Protein AF-A0A1H8ZYV5-F1 (afdb_monomer_lite)

Foldseek 3Di:
DPPVLVVQVVLAADCVVPDDDPVLSVLSCVCSVVVVVQAQDKDKDKDWPDKDQDPVGIKTKIKMKMWTWHDDPRYTKIWIWIWIDIPVGDIDIDIDIDRHSVVVSVVCVVCVVVD

Secondary structure (DSSP, 8-state):
--HHHHHHHHHHS--TT----HHHHHHHHHHHHTHHHHTT-EEEEEEEEEEE--TTS-EEEEEEEEEEEEE-SS-EEEEEEEEEEETTS-EEEEEEEE-SHHHHHHHHHHTGGG-

Radius of gyration: 17.71 Å; chains: 1; bounding box: 41×22×53 Å

Structure (mmCIF, N/CA/C/O backbone):
data_AF-A0A1H8ZYV5-F1
#
_entry.id   AF-A0A1H8ZYV5-F1
#
loop_
_atom_site.group_PDB
_atom_site.id
_atom_site.type_symbol
_atom_site.label_atom_id
_atom_site.label_alt_id
_atom_site.label_comp_id
_atom_site.label_asym_id
_atom_site.label_entity_id
_atom_site.label_seq_id
_atom_site.pdbx_PDB_ins_code
_atom_site.Cartn_x
_atom_site.Cartn_y
_atom_site.Cartn_z
_atom_site.occupancy
_atom_site.B_iso_or_equiv
_atom_site.auth_seq_id
_atom_site.auth_comp_id
_atom_site.auth_asym_id
_atom_site.auth_atom_id
_atom_site.pdbx_PDB_model_num
ATOM 1 N N . MET A 1 1 ? -9.987 13.664 22.232 1.00 47.59 1 MET A N 1
ATOM 2 C CA . MET A 1 1 ? -10.226 13.188 20.847 1.00 47.59 1 MET A CA 1
ATOM 3 C C . MET A 1 1 ? -9.045 12.382 20.264 1.00 47.59 1 MET A C 1
ATOM 5 O O . MET A 1 1 ? -9.036 12.111 19.074 1.00 47.59 1 MET A O 1
ATOM 9 N N . SER A 1 2 ? -8.061 11.938 21.061 1.00 51.97 2 SER A N 1
ATOM 10 C CA . SER A 1 2 ? -6.886 11.175 20.589 1.00 51.97 2 SER A CA 1
ATOM 11 C C . SER A 1 2 ? -7.057 9.645 20.592 1.00 51.97 2 SER A C 1
ATOM 13 O O . SER A 1 2 ? -6.377 8.978 19.822 1.00 51.97 2 SER A O 1
ATOM 15 N N . ASP A 1 3 ? -7.979 9.088 21.386 1.00 58.16 3 ASP A N 1
ATOM 16 C CA . ASP A 1 3 ? -8.105 7.628 21.586 1.00 58.16 3 ASP A CA 1
ATOM 17 C C . ASP A 1 3 ? -8.834 6.859 20.471 1.00 58.16 3 ASP A C 1
ATOM 19 O O . ASP A 1 3 ? -8.746 5.631 20.398 1.00 58.16 3 ASP A O 1
ATOM 23 N N . ASN A 1 4 ? -9.532 7.551 19.564 1.00 77.12 4 ASN A N 1
ATOM 24 C CA . ASN A 1 4 ? -10.317 6.869 18.528 1.00 77.12 4 ASN A CA 1
ATOM 25 C C . ASN A 1 4 ? -9.472 6.445 17.310 1.00 77.12 4 ASN A C 1
ATOM 27 O O . ASN A 1 4 ? -9.772 5.438 16.680 1.00 77.12 4 ASN A O 1
ATOM 31 N N . ARG A 1 5 ? -8.367 7.154 17.025 1.00 84.19 5 ARG A N 1
ATOM 32 C CA . ARG A 1 5 ? -7.496 6.900 15.858 1.00 84.19 5 ARG A CA 1
ATOM 33 C C . ARG A 1 5 ? -6.805 5.539 15.925 1.00 84.19 5 ARG A C 1
ATOM 35 O O . ARG A 1 5 ? -6.909 4.734 15.010 1.00 84.19 5 ARG A O 1
ATOM 42 N N . LEU A 1 6 ? -6.152 5.237 17.049 1.00 85.06 6 LEU A N 1
ATOM 43 C CA . LEU A 1 6 ? -5.491 3.940 17.225 1.00 85.06 6 LEU A CA 1
ATOM 44 C C . LEU A 1 6 ? -6.506 2.788 17.256 1.00 85.06 6 LEU A C 1
ATOM 46 O O . LEU A 1 6 ? -6.222 1.705 16.758 1.00 85.06 6 LEU A O 1
ATOM 50 N N . SER A 1 7 ? -7.686 3.030 17.829 1.00 86.00 7 SER A N 1
ATOM 51 C CA . SER A 1 7 ? -8.770 2.047 17.874 1.00 86.00 7 SER A CA 1
ATOM 52 C C . SER A 1 7 ? -9.315 1.731 16.481 1.00 86.00 7 SER A C 1
ATOM 54 O O . SER A 1 7 ? -9.622 0.576 16.208 1.00 86.00 7 SER A O 1
ATOM 56 N N . LEU A 1 8 ? -9.399 2.731 15.597 1.00 87.69 8 LEU A N 1
ATOM 57 C CA . LEU A 1 8 ? -9.772 2.551 14.196 1.00 87.69 8 LEU A CA 1
ATOM 58 C C . LEU A 1 8 ? -8.717 1.738 13.438 1.00 87.69 8 LEU A C 1
ATOM 60 O O . LEU A 1 8 ? -9.064 0.735 12.828 1.00 87.69 8 LEU A O 1
ATOM 64 N N . ILE A 1 9 ? -7.440 2.118 13.539 1.00 89.38 9 ILE A N 1
ATOM 65 C CA . ILE A 1 9 ? -6.329 1.422 12.863 1.00 89.38 9 ILE A CA 1
ATOM 66 C C . ILE A 1 9 ? -6.281 -0.058 13.267 1.00 89.38 9 ILE A C 1
ATOM 68 O O . ILE A 1 9 ? -6.144 -0.930 12.415 1.00 89.38 9 ILE A O 1
ATOM 72 N N . LYS A 1 10 ? -6.477 -0.356 14.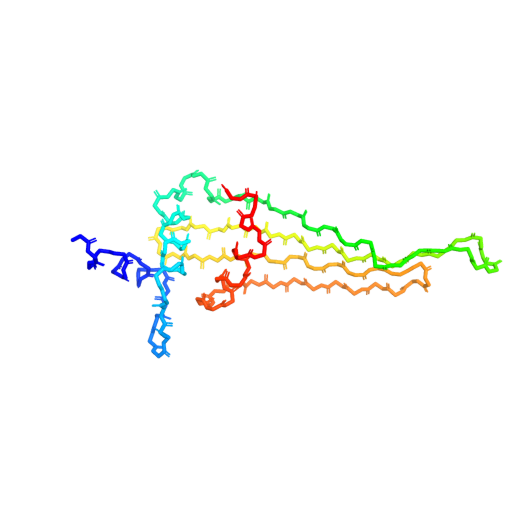557 1.00 89.94 10 LYS A N 1
ATOM 73 C CA . LYS A 1 10 ? -6.492 -1.728 15.091 1.00 89.94 10 LYS A CA 1
ATOM 74 C C . LYS A 1 10 ? -7.620 -2.617 14.565 1.00 89.94 10 LYS A C 1
ATOM 76 O O . LYS A 1 10 ? -7.575 -3.819 14.798 1.00 89.94 10 LYS A O 1
ATOM 81 N N . LYS A 1 11 ? -8.641 -2.055 13.910 1.00 89.81 11 LYS A N 1
ATOM 82 C CA . LYS A 1 11 ? -9.670 -2.866 13.243 1.00 89.81 11 LYS A CA 1
ATOM 83 C C . LYS A 1 11 ? -9.148 -3.536 11.978 1.00 89.81 11 LYS A C 1
ATOM 85 O O . LYS A 1 11 ? -9.644 -4.599 11.646 1.00 89.81 11 LYS A O 1
ATOM 90 N N . TYR A 1 12 ? -8.176 -2.907 11.319 1.00 88.94 12 TYR A N 1
ATOM 91 C CA . TYR A 1 12 ? -7.647 -3.326 10.022 1.00 88.94 12 TYR A CA 1
ATOM 92 C C . TYR A 1 12 ? -6.236 -3.910 10.122 1.00 88.94 12 TYR A C 1
ATOM 94 O O . TYR A 1 12 ? -5.832 -4.692 9.272 1.00 88.94 12 TYR A O 1
ATOM 102 N N . PHE A 1 13 ? -5.478 -3.532 11.156 1.00 89.69 13 PHE A N 1
ATOM 103 C CA . PHE A 1 13 ? -4.081 -3.925 11.309 1.00 89.69 13 PHE A CA 1
ATOM 104 C C . PHE A 1 13 ? -3.766 -4.443 12.703 1.00 89.69 13 PHE A C 1
ATOM 106 O O . PHE A 1 13 ? -4.170 -3.856 13.712 1.00 89.69 13 PHE A O 1
ATOM 113 N N . ASP A 1 14 ? -2.920 -5.471 12.763 1.00 87.88 14 ASP A N 1
ATOM 114 C CA . ASP A 1 14 ? -2.234 -5.813 14.001 1.00 87.88 14 ASP A CA 1
ATOM 115 C C . ASP A 1 14 ? -1.110 -4.802 14.262 1.00 87.88 14 ASP A C 1
ATOM 117 O O . ASP A 1 14 ? -0.067 -4.797 13.614 1.00 87.88 14 ASP A O 1
ATOM 121 N N . THR A 1 15 ? -1.326 -3.911 15.229 1.00 86.06 15 THR A N 1
ATOM 122 C CA . THR A 1 15 ? -0.313 -2.936 15.658 1.00 86.06 15 THR A CA 1
ATOM 123 C C . THR A 1 15 ? 0.522 -3.446 16.838 1.00 86.06 15 THR A C 1
ATOM 125 O O . THR A 1 15 ? 1.180 -2.650 17.517 1.00 86.06 15 THR A O 1
ATOM 128 N N . SER A 1 16 ? 0.439 -4.734 17.183 1.00 85.62 16 SER A N 1
ATOM 129 C CA . SER A 1 16 ? 1.181 -5.309 18.306 1.00 85.62 16 SER A CA 1
ATOM 130 C C . SER A 1 16 ? 2.682 -5.213 18.046 1.00 85.62 16 SER A C 1
ATOM 132 O O . SER A 1 16 ? 3.197 -5.711 17.055 1.00 85.62 16 SER A O 1
ATOM 134 N N . GLY A 1 17 ? 3.403 -4.530 18.936 1.00 82.31 17 GLY A N 1
ATOM 135 C CA . GLY A 1 17 ? 4.844 -4.306 18.774 1.00 82.31 17 GLY A CA 1
ATOM 136 C C . GLY A 1 17 ? 5.221 -3.174 17.811 1.00 82.31 17 GLY A C 1
ATOM 137 O O . GLY A 1 17 ? 6.409 -2.908 17.641 1.00 82.31 17 GLY A O 1
ATOM 138 N N . VAL A 1 18 ? 4.248 -2.454 17.242 1.00 86.44 18 VAL A N 1
ATOM 139 C CA . VAL A 1 18 ? 4.500 -1.320 16.343 1.00 86.44 18 VAL A CA 1
ATOM 140 C C . VAL A 1 18 ? 4.156 -0.001 17.033 1.00 86.44 18 VAL A C 1
ATOM 142 O O . VAL A 1 18 ? 3.019 0.242 17.435 1.00 86.44 18 VAL A O 1
ATOM 145 N N . HIS A 1 19 ? 5.145 0.888 17.159 1.00 87.62 19 HIS A N 1
ATOM 146 C CA . HIS A 1 19 ? 4.917 2.248 17.645 1.00 87.62 19 HIS A CA 1
ATOM 147 C C . HIS A 1 19 ? 4.629 3.202 16.484 1.00 87.62 19 HIS A C 1
ATOM 149 O O . HIS A 1 19 ? 5.537 3.536 15.725 1.00 87.62 19 HIS A O 1
ATOM 155 N N . LEU A 1 20 ? 3.376 3.646 16.372 1.00 88.06 20 LEU A N 1
ATOM 156 C CA . LEU A 1 20 ? 2.953 4.613 15.361 1.00 88.06 20 LEU A CA 1
ATOM 157 C C . LEU A 1 20 ? 3.099 6.053 15.870 1.00 88.06 20 LEU A C 1
ATOM 159 O O . LEU A 1 20 ? 2.577 6.393 16.945 1.00 88.06 20 LEU A O 1
ATOM 163 N N . ASN A 1 21 ? 3.761 6.902 15.087 1.00 90.69 21 ASN A N 1
ATOM 164 C CA . ASN A 1 21 ? 3.840 8.341 15.326 1.00 90.69 21 ASN A CA 1
ATOM 165 C C . ASN A 1 21 ? 2.514 9.039 14.932 1.00 90.69 21 ASN A C 1
ATOM 167 O O . ASN A 1 21 ? 1.551 8.389 14.526 1.00 90.69 21 ASN A O 1
ATOM 171 N N . ASN A 1 22 ? 2.399 10.354 15.148 1.00 89.81 22 ASN A N 1
ATOM 172 C CA . ASN A 1 22 ? 1.142 11.059 14.863 1.00 89.81 22 ASN A CA 1
ATOM 173 C C . ASN A 1 22 ? 0.860 11.185 13.360 1.00 89.81 22 ASN A C 1
ATOM 175 O O . ASN A 1 22 ? -0.277 10.955 12.967 1.00 89.81 22 ASN A O 1
ATOM 179 N N . SER A 1 23 ? 1.873 11.469 12.540 1.00 90.56 23 SER A N 1
ATOM 180 C CA . SER A 1 23 ? 1.721 11.582 11.086 1.00 90.56 23 SER A CA 1
ATOM 181 C C . SER A 1 23 ? 1.279 10.259 10.457 1.00 90.56 23 SER A C 1
ATOM 183 O O . SER A 1 23 ? 0.323 10.239 9.695 1.00 90.56 23 SER A O 1
ATOM 185 N N . GLU A 1 24 ? 1.886 9.139 10.861 1.00 92.12 24 GLU A N 1
ATOM 186 C CA . GLU A 1 24 ? 1.509 7.792 10.401 1.00 92.12 24 GLU A CA 1
ATOM 187 C C . GLU A 1 24 ? 0.056 7.455 10.761 1.00 92.12 24 GLU A C 1
ATOM 189 O O . GLU A 1 24 ? -0.685 6.884 9.961 1.00 92.12 24 GLU A O 1
ATOM 194 N N . LYS A 1 25 ? -0.380 7.826 11.974 1.00 91.38 25 LYS A N 1
ATOM 195 C CA . LYS A 1 25 ? -1.778 7.644 12.388 1.00 91.38 25 LYS A CA 1
ATOM 196 C C . LYS A 1 25 ? -2.719 8.492 11.552 1.00 91.38 25 LYS A C 1
ATOM 198 O O . LYS A 1 25 ? -3.792 8.008 11.212 1.00 91.38 25 LYS A O 1
ATOM 203 N N . ASP A 1 26 ? -2.346 9.735 11.273 1.00 91.06 26 ASP A N 1
ATOM 204 C CA . ASP A 1 26 ? -3.180 10.663 10.518 1.00 91.06 26 ASP A CA 1
ATOM 205 C C . ASP A 1 26 ? -3.300 10.229 9.053 1.00 91.06 26 ASP A C 1
ATOM 207 O O . ASP A 1 26 ? -4.413 10.219 8.532 1.00 91.06 26 ASP A O 1
ATOM 211 N N . LEU A 1 27 ? -2.213 9.752 8.437 1.00 91.81 27 LEU A N 1
ATOM 212 C CA . LEU A 1 27 ? -2.215 9.169 7.092 1.00 91.81 27 LEU A CA 1
ATOM 213 C C . LEU A 1 27 ? -3.144 7.950 7.014 1.00 91.81 27 LEU A C 1
ATOM 215 O O . LEU A 1 27 ? -4.071 7.922 6.204 1.00 91.81 27 LEU A O 1
ATOM 219 N N . LEU A 1 28 ? -2.955 6.973 7.908 1.00 92.25 28 LEU A N 1
ATOM 220 C CA . LEU A 1 28 ? -3.796 5.775 7.960 1.00 92.25 28 LEU A CA 1
ATOM 221 C C . LEU A 1 28 ? -5.266 6.115 8.216 1.00 92.25 28 LEU A C 1
ATOM 223 O O . LEU A 1 28 ? -6.146 5.608 7.525 1.00 92.25 28 LEU A O 1
ATOM 227 N N . CYS A 1 29 ? -5.550 6.981 9.193 1.00 91.56 29 CYS A N 1
ATOM 228 C CA . CYS A 1 29 ? -6.927 7.366 9.500 1.00 91.56 29 CYS A CA 1
ATOM 229 C C . CYS A 1 29 ? -7.564 8.133 8.342 1.00 91.56 29 CYS A C 1
ATOM 231 O O . CYS A 1 29 ? -8.718 7.869 8.040 1.00 91.56 29 CYS A O 1
ATOM 233 N N . ASN A 1 30 ? -6.834 9.014 7.651 1.00 91.44 30 ASN A N 1
ATOM 234 C CA . ASN A 1 30 ? -7.365 9.732 6.494 1.00 91.44 30 ASN A CA 1
ATOM 235 C C . ASN A 1 30 ? -7.831 8.769 5.394 1.00 91.44 30 ASN A C 1
ATOM 237 O O . ASN A 1 30 ? -8.914 8.949 4.836 1.00 91.44 30 ASN A O 1
ATOM 241 N N . VAL A 1 31 ? -7.049 7.724 5.115 1.00 91.62 31 VAL A N 1
ATOM 242 C CA . VAL A 1 31 ? -7.411 6.726 4.103 1.00 91.62 31 VAL A CA 1
ATOM 243 C C . VAL A 1 31 ? -8.570 5.843 4.584 1.00 91.62 31 VAL A C 1
ATOM 245 O O . VAL A 1 31 ? -9.524 5.628 3.838 1.00 91.62 31 VAL A O 1
ATOM 248 N N . ILE A 1 32 ? -8.534 5.381 5.839 1.00 91.44 32 ILE A N 1
ATOM 249 C CA . ILE A 1 32 ? -9.566 4.500 6.413 1.00 91.44 32 ILE A CA 1
ATOM 250 C C . ILE A 1 32 ? -10.912 5.224 6.587 1.00 91.44 32 ILE A C 1
ATOM 252 O O . ILE A 1 32 ? -11.949 4.680 6.212 1.00 91.44 32 ILE A O 1
ATOM 256 N N . ASP A 1 33 ? -10.922 6.445 7.130 1.00 90.56 33 ASP A N 1
ATOM 257 C CA . ASP A 1 33 ? -12.147 7.235 7.337 1.00 90.56 33 ASP A CA 1
ATOM 258 C C . ASP A 1 33 ? -12.816 7.607 6.004 1.00 90.56 33 ASP A C 1
ATOM 260 O O . 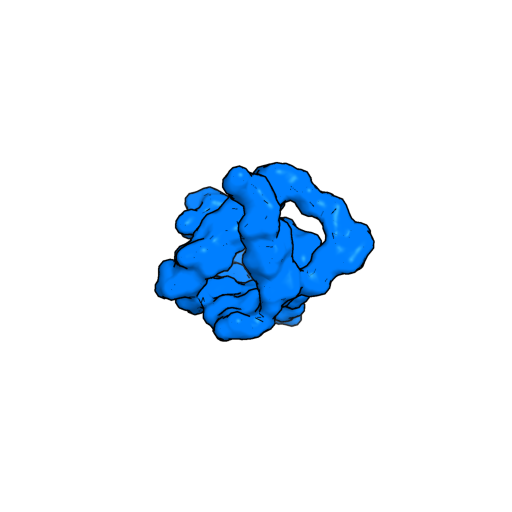ASP A 1 33 ? -14.030 7.805 5.943 1.00 90.56 33 ASP A O 1
ATOM 264 N N . ASN A 1 34 ? -12.036 7.652 4.920 1.00 89.62 34 ASN A N 1
ATOM 265 C CA . ASN A 1 34 ? -12.509 7.894 3.561 1.00 89.62 34 ASN A CA 1
ATOM 266 C C . ASN A 1 34 ? -12.438 6.625 2.695 1.00 89.62 34 ASN A C 1
ATOM 268 O O . ASN A 1 34 ? -12.183 6.710 1.490 1.00 89.62 34 ASN A O 1
ATOM 272 N N . SER A 1 35 ? -12.693 5.448 3.279 1.00 89.12 35 SER A N 1
ATOM 273 C CA . SER A 1 35 ? -12.591 4.162 2.577 1.00 89.12 35 SER A CA 1
ATOM 274 C C . SER A 1 35 ? -13.397 4.110 1.275 1.00 89.12 35 SER A C 1
ATOM 276 O O . SER A 1 35 ? -12.925 3.560 0.290 1.00 89.12 35 SER A O 1
ATOM 278 N N . GLY A 1 36 ? -14.563 4.762 1.203 1.00 88.50 36 GLY A N 1
ATOM 279 C CA . GLY A 1 36 ? -15.355 4.842 -0.033 1.00 88.50 36 GLY A CA 1
ATOM 280 C C . GLY A 1 36 ? -14.688 5.612 -1.185 1.00 88.50 36 GLY A C 1
ATOM 281 O O . GLY A 1 36 ? -15.022 5.370 -2.341 1.00 88.50 36 GLY A O 1
ATOM 282 N N . LYS A 1 37 ? -13.754 6.528 -0.892 1.00 91.06 37 LYS A N 1
ATOM 283 C CA . LYS A 1 37 ? -12.942 7.235 -1.900 1.00 91.06 37 LYS A CA 1
ATOM 284 C C . LYS A 1 37 ? -11.728 6.400 -2.307 1.00 91.06 37 LYS A C 1
ATOM 286 O O . LYS A 1 37 ? -11.371 6.387 -3.481 1.00 91.06 37 LYS A O 1
ATOM 291 N N . TYR A 1 38 ? -11.077 5.764 -1.333 1.00 92.62 38 TYR A N 1
ATOM 292 C CA . TYR A 1 38 ? -9.774 5.129 -1.529 1.00 92.62 38 TYR A CA 1
ATOM 293 C C . TYR A 1 38 ? -9.837 3.629 -1.832 1.00 92.62 38 TYR A C 1
ATOM 295 O O . TYR A 1 38 ? -8.867 3.082 -2.346 1.00 92.62 38 TYR A O 1
ATOM 303 N N . ASN A 1 39 ? -10.955 2.948 -1.579 1.00 93.19 39 ASN A N 1
ATOM 304 C CA . ASN A 1 39 ? -11.114 1.557 -1.986 1.00 93.19 39 ASN A CA 1
ATOM 305 C C . ASN A 1 39 ? -11.154 1.456 -3.521 1.00 93.19 39 ASN A C 1
ATOM 307 O O . ASN A 1 39 ? -12.000 2.066 -4.176 1.00 93.19 39 ASN A O 1
ATOM 311 N N . GLY A 1 40 ? -10.222 0.698 -4.096 1.00 91.75 40 GLY A N 1
ATOM 312 C CA . GLY A 1 40 ? -10.000 0.609 -5.536 1.00 91.75 40 GLY A CA 1
ATOM 313 C C . GLY A 1 40 ? -9.196 1.773 -6.121 1.00 91.75 40 GLY A C 1
ATOM 314 O O . GLY A 1 40 ? -9.012 1.808 -7.339 1.00 91.75 40 GLY A O 1
ATOM 315 N N . PHE A 1 41 ? -8.707 2.706 -5.296 1.00 94.00 41 PHE A N 1
ATOM 316 C CA . PHE A 1 41 ? -7.817 3.770 -5.753 1.00 94.00 41 PHE A CA 1
ATOM 317 C C . PHE A 1 41 ? -6.526 3.172 -6.306 1.00 94.00 41 PHE A C 1
ATOM 319 O O . PHE A 1 41 ? -5.932 2.282 -5.695 1.00 94.00 41 PHE A O 1
ATOM 326 N N . THR A 1 42 ? -6.089 3.688 -7.453 1.00 94.19 42 THR A N 1
ATOM 327 C CA . THR A 1 42 ? -4.854 3.267 -8.110 1.00 94.19 42 THR A CA 1
ATOM 328 C C . THR A 1 42 ? -3.921 4.447 -8.316 1.00 94.19 42 THR A C 1
ATOM 330 O O . THR A 1 42 ? -4.326 5.440 -8.918 1.00 94.19 42 THR A O 1
ATOM 333 N N . SER A 1 43 ? -2.667 4.286 -7.912 1.00 94.12 43 SER A N 1
ATOM 334 C CA . SER A 1 43 ? -1.570 5.218 -8.171 1.00 94.12 43 SER A CA 1
ATOM 335 C C . SER A 1 43 ? -0.507 4.542 -9.040 1.00 94.12 43 SER A C 1
ATOM 337 O O . SER A 1 43 ? -0.417 3.311 -9.104 1.00 94.12 43 SER A O 1
ATOM 339 N N . SER A 1 44 ? 0.262 5.321 -9.797 1.00 92.12 44 SER A N 1
ATOM 340 C CA . SER A 1 44 ? 1.337 4.790 -10.635 1.00 92.12 44 SER A CA 1
ATOM 341 C C . SER A 1 44 ? 2.522 5.739 -10.670 1.00 92.12 44 SER A C 1
ATOM 343 O O . SER A 1 44 ? 2.479 6.777 -11.326 1.00 92.12 44 SER A O 1
ATOM 345 N N . ILE A 1 45 ? 3.613 5.311 -10.047 1.00 91.31 45 ILE A N 1
ATOM 346 C CA . ILE A 1 45 ? 4.883 6.025 -10.038 1.00 91.31 45 ILE A CA 1
ATOM 347 C C . ILE A 1 45 ? 5.751 5.449 -11.157 1.00 91.31 45 ILE A C 1
ATOM 349 O O . ILE A 1 45 ? 5.992 4.242 -11.214 1.00 91.31 45 ILE A O 1
ATOM 353 N N . LYS A 1 46 ? 6.218 6.309 -12.067 1.00 89.00 46 LYS A N 1
ATOM 354 C CA . LYS A 1 46 ? 7.187 5.947 -13.109 1.00 89.00 46 LYS A CA 1
ATOM 355 C C . LYS A 1 46 ? 8.472 6.737 -12.900 1.00 89.00 46 LYS A C 1
ATOM 357 O O . LYS A 1 46 ? 8.439 7.964 -12.850 1.00 89.00 46 LYS A O 1
ATOM 362 N N . ILE A 1 47 ? 9.589 6.028 -12.839 1.00 86.06 47 ILE A N 1
ATOM 363 C CA . ILE A 1 47 ? 10.932 6.586 -12.731 1.00 86.06 47 ILE A CA 1
ATOM 364 C C . ILE A 1 47 ? 11.704 6.130 -13.968 1.00 86.06 47 ILE A C 1
ATOM 366 O O . ILE A 1 47 ? 11.912 4.938 -14.178 1.00 86.06 47 ILE A O 1
ATOM 370 N N . GLU A 1 48 ? 12.091 7.079 -14.818 1.00 84.19 48 GLU A N 1
ATOM 371 C CA . GLU A 1 48 ? 13.081 6.831 -15.869 1.00 84.19 48 GLU A CA 1
ATOM 372 C C . GLU A 1 48 ? 14.458 7.029 -15.236 1.00 84.19 48 GLU A C 1
ATOM 374 O O . GLU A 1 48 ? 14.801 8.139 -14.832 1.00 84.19 48 GLU A O 1
ATOM 379 N N . GLU A 1 49 ? 15.191 5.931 -15.054 1.00 81.56 49 GLU A N 1
ATOM 380 C CA . GLU A 1 49 ? 16.435 5.916 -14.276 1.00 81.56 49 GLU A CA 1
ATOM 381 C C . GLU A 1 49 ? 17.617 6.373 -15.123 1.00 81.56 49 GLU A C 1
ATOM 383 O O . GLU A 1 49 ? 18.412 7.203 -14.685 1.00 81.56 49 GLU A O 1
ATOM 388 N N . ASP A 1 50 ? 17.715 5.857 -16.347 1.00 79.31 50 ASP A N 1
ATOM 389 C CA . ASP A 1 50 ? 18.744 6.267 -17.289 1.00 79.31 50 ASP A CA 1
ATOM 390 C C . ASP A 1 50 ? 18.296 5.988 -18.728 1.00 79.31 50 ASP A C 1
ATOM 392 O O . ASP A 1 50 ? 17.499 5.085 -19.004 1.00 79.31 50 ASP A O 1
ATOM 396 N N . SER A 1 51 ? 18.761 6.812 -19.658 1.00 77.00 51 SER A N 1
ATOM 397 C CA . SER A 1 51 ? 18.505 6.623 -21.080 1.00 77.00 51 SER A CA 1
ATOM 398 C C . SER A 1 51 ? 19.596 7.270 -21.923 1.00 77.00 51 SER A C 1
ATOM 400 O O . SER A 1 51 ? 20.105 8.353 -21.623 1.00 77.00 51 SER A O 1
ATOM 402 N N . GLY A 1 52 ? 19.950 6.624 -23.029 1.00 75.94 52 GLY A N 1
ATOM 403 C CA . GLY A 1 52 ? 21.036 7.088 -23.879 1.00 75.94 52 GLY A CA 1
ATOM 404 C C . GLY A 1 52 ? 20.997 6.522 -25.289 1.00 75.94 52 GLY A C 1
ATOM 405 O O . GLY A 1 52 ? 20.028 5.905 -25.724 1.00 75.94 52 GLY A O 1
ATOM 406 N N . LYS A 1 53 ? 22.074 6.775 -26.036 1.00 73.75 53 LYS A N 1
ATOM 407 C CA . LYS A 1 53 ? 22.337 6.150 -27.336 1.00 73.75 53 LYS A CA 1
ATOM 408 C C . LYS A 1 53 ? 23.550 5.240 -27.216 1.00 73.75 53 LYS A C 1
ATOM 410 O O . LYS A 1 53 ? 24.636 5.723 -26.909 1.00 73.75 53 LYS A O 1
ATOM 415 N N . ASP A 1 54 ? 23.363 3.956 -27.480 1.00 70.50 54 ASP A N 1
ATOM 416 C CA . ASP A 1 54 ? 24.436 2.977 -27.645 1.00 70.50 54 ASP A CA 1
ATOM 417 C C . ASP A 1 54 ? 24.628 2.635 -29.138 1.00 70.50 54 ASP A C 1
ATOM 419 O O . ASP A 1 54 ? 24.087 3.298 -30.030 1.00 70.50 54 ASP A O 1
ATOM 423 N N . TYR A 1 55 ? 25.409 1.591 -29.425 1.00 71.31 55 TYR A N 1
ATOM 424 C CA . TYR A 1 55 ? 25.641 1.100 -30.786 1.00 71.31 55 TYR A CA 1
ATOM 425 C C . TYR A 1 55 ? 24.385 0.487 -31.441 1.00 71.31 55 TYR A C 1
ATOM 427 O O . TYR A 1 55 ? 24.363 0.355 -32.665 1.00 71.31 55 TYR A O 1
ATOM 435 N N . ASN A 1 56 ? 23.339 0.174 -30.662 1.00 68.19 56 ASN A N 1
ATOM 436 C CA . ASN A 1 56 ? 22.034 -0.303 -31.137 1.00 68.19 56 ASN A CA 1
ATOM 437 C C . ASN A 1 56 ? 21.018 0.834 -31.357 1.00 68.19 56 ASN A C 1
ATOM 439 O O . ASN A 1 56 ? 19.910 0.602 -31.839 1.00 68.19 56 ASN A O 1
ATOM 443 N N . GLY A 1 57 ? 21.401 2.081 -31.072 1.00 71.12 57 GLY A N 1
ATOM 444 C CA . GLY A 1 57 ? 20.653 3.284 -31.419 1.00 71.12 57 GLY A CA 1
ATOM 445 C C . GLY A 1 57 ? 20.085 4.018 -30.211 1.00 71.12 57 GLY A C 1
ATOM 446 O O . GLY A 1 57 ? 20.222 5.246 -30.171 1.00 71.12 57 GLY A O 1
ATOM 447 N N . ARG A 1 58 ? 19.478 3.309 -29.250 1.00 74.31 58 ARG A N 1
ATOM 448 C CA . ARG A 1 58 ? 19.000 3.825 -27.954 1.00 74.31 58 ARG A CA 1
ATOM 449 C C . ARG A 1 58 ? 18.938 2.711 -26.913 1.00 74.31 58 ARG A C 1
ATOM 451 O O . ARG A 1 58 ? 18.646 1.577 -27.267 1.00 74.31 58 ARG A O 1
ATOM 458 N N . TRP A 1 59 ? 19.150 3.088 -25.658 1.00 80.19 59 TRP A N 1
ATOM 459 C CA . TRP A 1 59 ? 18.878 2.255 -24.493 1.00 80.19 59 TRP A CA 1
ATOM 460 C C . TRP A 1 59 ? 18.120 3.068 -23.438 1.00 80.19 59 TRP A C 1
ATOM 462 O O . TRP A 1 59 ? 18.267 4.295 -23.371 1.00 80.19 59 TRP A O 1
ATOM 472 N N . SER A 1 60 ? 17.318 2.394 -22.624 1.00 81.50 60 SER A N 1
ATOM 473 C CA . SER A 1 60 ? 16.538 2.977 -21.541 1.00 81.50 60 SER A CA 1
ATOM 474 C C . SER A 1 60 ? 16.358 1.982 -20.400 1.00 81.50 60 SER A C 1
ATOM 476 O O . SER A 1 60 ? 16.243 0.776 -20.628 1.00 81.50 60 SER A O 1
ATOM 478 N N . ILE A 1 61 ? 16.355 2.511 -19.178 1.00 84.56 61 ILE A N 1
ATOM 479 C CA . ILE A 1 61 ? 16.015 1.810 -17.944 1.00 84.56 61 ILE A CA 1
ATOM 480 C C . ILE A 1 61 ? 14.851 2.560 -17.312 1.00 84.56 61 ILE A C 1
ATOM 482 O O . ILE A 1 61 ? 14.916 3.773 -17.078 1.00 84.56 61 ILE A O 1
ATOM 486 N N . ALA A 1 62 ? 13.773 1.836 -17.042 1.00 87.69 62 ALA A N 1
ATOM 487 C CA . ALA A 1 62 ? 12.592 2.395 -16.416 1.00 87.69 62 ALA A CA 1
ATOM 488 C C . ALA A 1 62 ? 12.072 1.468 -15.326 1.00 87.69 62 ALA A C 1
ATOM 490 O O . ALA A 1 62 ? 11.974 0.254 -15.511 1.00 87.69 62 ALA A O 1
ATOM 491 N N . THR A 1 63 ? 11.664 2.085 -14.225 1.00 89.69 63 THR A N 1
ATOM 492 C CA . THR A 1 63 ? 10.932 1.445 -13.143 1.00 89.69 63 THR A CA 1
ATOM 493 C C . THR A 1 63 ? 9.525 2.022 -13.105 1.00 89.69 63 THR A C 1
ATOM 495 O O . THR A 1 63 ? 9.326 3.239 -13.115 1.00 89.69 63 THR A O 1
ATOM 498 N N . LYS A 1 64 ? 8.526 1.148 -13.061 1.00 91.25 64 LYS A N 1
ATOM 499 C CA . LYS A 1 64 ? 7.126 1.499 -12.869 1.00 91.25 64 LYS A CA 1
ATOM 500 C C . LYS A 1 64 ? 6.595 0.721 -11.675 1.00 91.25 64 LYS A C 1
ATOM 502 O O . LYS A 1 64 ? 6.629 -0.504 -11.681 1.00 91.25 64 LYS A O 1
ATOM 507 N N . THR A 1 65 ? 6.041 1.431 -10.705 1.00 93.75 65 THR A N 1
ATOM 508 C CA . THR A 1 65 ? 5.347 0.824 -9.571 1.00 93.75 65 THR A CA 1
ATOM 509 C C . THR A 1 65 ? 3.902 1.287 -9.576 1.00 93.75 65 THR A C 1
ATOM 511 O O . THR A 1 65 ? 3.625 2.485 -9.620 1.00 93.75 65 THR A O 1
ATOM 514 N N . GLN A 1 66 ? 2.970 0.342 -9.572 1.00 94.12 66 GLN A N 1
ATOM 515 C CA . GLN A 1 66 ? 1.544 0.613 -9.463 1.00 94.12 66 GLN A CA 1
ATOM 516 C C . GLN A 1 66 ? 1.055 0.163 -8.098 1.00 94.12 66 GLN A C 1
ATOM 518 O O . GLN A 1 66 ? 1.328 -0.958 -7.682 1.00 94.12 66 GLN A O 1
ATOM 523 N N .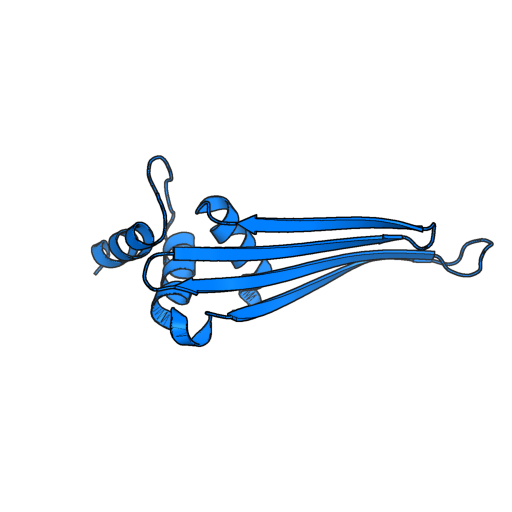 TYR A 1 67 ? 0.308 1.034 -7.436 1.00 95.62 67 TYR A N 1
ATOM 524 C CA . TYR A 1 67 ? -0.290 0.780 -6.136 1.00 95.62 67 TYR A CA 1
ATOM 525 C C . TYR A 1 67 ? -1.797 0.720 -6.303 1.00 95.62 67 TYR A C 1
ATOM 527 O O . TYR A 1 67 ? -2.373 1.597 -6.948 1.00 95.62 67 TYR A O 1
ATOM 535 N N . LYS A 1 68 ? -2.444 -0.277 -5.711 1.00 95.75 68 LYS A N 1
ATOM 536 C CA . LYS A 1 68 ? -3.898 -0.366 -5.634 1.00 95.75 68 LYS A CA 1
ATOM 537 C C . LYS A 1 68 ? -4.315 -0.594 -4.192 1.00 95.75 68 LYS A C 1
ATOM 539 O O . LYS A 1 68 ? -3.959 -1.605 -3.598 1.00 95.75 68 LYS A O 1
ATOM 544 N N . ILE A 1 69 ? -5.086 0.336 -3.649 1.00 95.62 69 ILE A N 1
ATOM 545 C CA . ILE A 1 69 ? -5.606 0.240 -2.286 1.00 95.62 69 ILE A CA 1
ATOM 546 C C . ILE A 1 69 ? -6.898 -0.580 -2.316 1.00 95.62 69 ILE A C 1
ATOM 548 O O . ILE A 1 69 ? -7.804 -0.280 -3.095 1.00 95.62 69 ILE A O 1
ATOM 552 N N . ASN A 1 70 ? -7.005 -1.586 -1.452 1.00 94.81 70 ASN A N 1
ATOM 553 C CA . ASN A 1 70 ? -8.237 -2.334 -1.222 1.00 94.81 70 ASN A CA 1
ATOM 554 C C . ASN A 1 70 ? -8.602 -2.239 0.264 1.00 94.81 70 ASN A C 1
ATOM 556 O O . ASN A 1 70 ? -7.782 -2.547 1.133 1.00 94.81 70 ASN A O 1
ATOM 560 N N . ILE A 1 71 ? -9.827 -1.799 0.546 1.00 92.81 71 ILE A N 1
ATOM 561 C CA . ILE A 1 71 ? -10.337 -1.625 1.909 1.00 92.81 71 ILE A CA 1
ATOM 562 C C . ILE A 1 71 ? -11.716 -2.265 1.977 1.00 92.81 71 ILE A C 1
ATOM 564 O O . ILE A 1 71 ? -12.656 -1.770 1.356 1.00 92.81 71 ILE A O 1
ATOM 568 N N . ASP A 1 72 ? -11.825 -3.327 2.761 1.00 87.31 72 ASP A N 1
ATOM 569 C CA . ASP A 1 72 ? -13.074 -4.021 3.060 1.00 87.31 72 ASP A CA 1
ATOM 570 C C . ASP A 1 72 ? -13.429 -3.837 4.541 1.00 87.31 72 ASP A C 1
ATOM 572 O O . ASP A 1 72 ? -12.633 -3.308 5.308 1.00 87.31 72 ASP A O 1
ATOM 576 N N . ASP A 1 73 ? -14.614 -4.271 4.979 1.00 80.25 73 ASP A N 1
ATOM 577 C CA . ASP A 1 73 ? -15.139 -3.997 6.332 1.00 80.25 73 ASP A CA 1
ATOM 578 C C . ASP A 1 73 ? -14.211 -4.420 7.497 1.00 80.25 73 ASP A C 1
ATOM 580 O O . ASP A 1 73 ? -14.344 -3.904 8.612 1.00 80.25 73 ASP A O 1
ATOM 584 N N . SER A 1 74 ? -13.285 -5.355 7.261 1.00 82.25 74 SER A N 1
ATOM 585 C CA . SER A 1 74 ? -12.325 -5.865 8.251 1.00 82.25 74 SER A CA 1
ATOM 586 C C . SER A 1 74 ? -10.865 -5.849 7.809 1.00 82.25 74 SER A C 1
ATOM 588 O O . SER A 1 74 ? -10.000 -6.119 8.636 1.00 82.25 74 SER A O 1
ATOM 590 N N . ASP A 1 75 ? -10.579 -5.553 6.542 1.00 87.75 75 ASP A N 1
ATOM 591 C CA . ASP A 1 75 ? -9.261 -5.790 5.958 1.00 87.75 75 ASP A CA 1
ATOM 592 C C . ASP A 1 75 ? -8.792 -4.585 5.150 1.00 87.75 75 ASP A C 1
ATOM 594 O O . ASP A 1 75 ? -9.559 -3.939 4.437 1.00 87.75 75 ASP A O 1
ATOM 598 N N . PHE A 1 76 ? -7.502 -4.288 5.265 1.00 94.12 76 PHE A N 1
ATOM 599 C CA . PHE A 1 76 ? -6.838 -3.274 4.463 1.00 94.12 76 PHE A CA 1
ATOM 600 C C . PHE A 1 76 ? -5.615 -3.905 3.815 1.00 94.12 76 PHE A C 1
ATOM 602 O O . PHE A 1 76 ? -4.748 -4.458 4.494 1.00 94.12 76 PHE A O 1
ATOM 609 N N . SER A 1 77 ? -5.521 -3.779 2.497 1.00 94.69 77 SER A N 1
ATOM 610 C CA . SER A 1 77 ? -4.352 -4.220 1.750 1.00 94.69 77 SER A CA 1
ATOM 611 C C . SER A 1 77 ? -3.991 -3.246 0.640 1.00 94.69 77 SER A C 1
ATOM 613 O O . SER A 1 77 ? -4.825 -2.47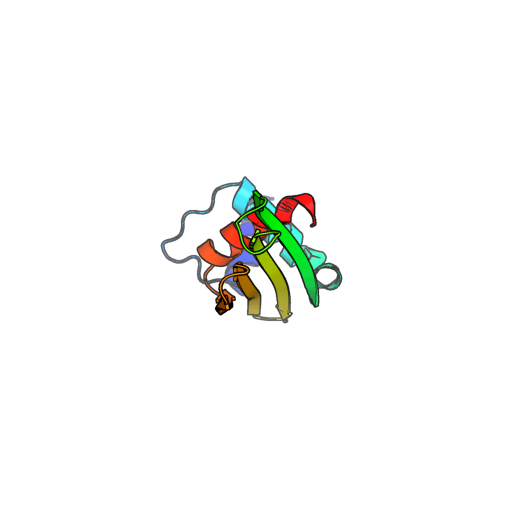5 0.161 1.00 94.69 77 SER A O 1
ATOM 615 N N . ILE A 1 78 ? -2.728 -3.285 0.227 1.00 95.50 78 ILE A N 1
ATOM 616 C CA . ILE A 1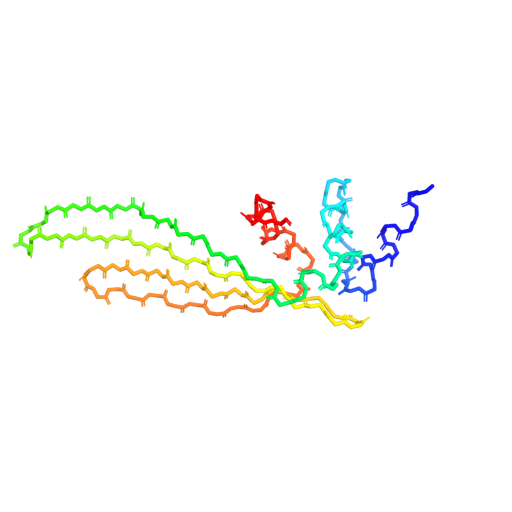 78 ? -2.262 -2.585 -0.967 1.00 95.50 78 ILE A CA 1
ATOM 617 C C . ILE A 1 78 ? -1.626 -3.606 -1.895 1.00 95.50 78 ILE A C 1
ATOM 619 O O . ILE A 1 78 ? -0.624 -4.226 -1.537 1.00 95.50 78 ILE A O 1
ATOM 623 N N . ASP A 1 79 ? -2.193 -3.771 -3.084 1.00 95.94 79 ASP A N 1
ATOM 624 C CA . ASP A 1 79 ? -1.548 -4.534 -4.145 1.00 95.94 79 ASP A CA 1
ATOM 625 C C . ASP A 1 79 ? -0.511 -3.635 -4.825 1.00 95.94 79 ASP A C 1
ATOM 627 O O . ASP A 1 79 ? -0.811 -2.507 -5.226 1.00 95.94 79 ASP A O 1
ATOM 631 N N . VAL A 1 80 ? 0.714 -4.133 -4.943 1.00 94.94 80 VAL A N 1
ATOM 632 C CA . VAL A 1 80 ? 1.843 -3.448 -5.566 1.00 94.94 80 VAL A CA 1
ATOM 633 C C . VAL A 1 80 ? 2.306 -4.267 -6.760 1.00 94.94 80 VAL A C 1
ATOM 635 O O . VAL A 1 80 ? 2.763 -5.399 -6.596 1.00 94.94 80 VAL A O 1
ATOM 638 N N . ASP A 1 81 ? 2.199 -3.687 -7.953 1.00 94.19 81 ASP A N 1
ATOM 639 C CA . ASP A 1 81 ? 2.772 -4.233 -9.184 1.00 94.19 81 ASP A CA 1
ATOM 640 C C . ASP A 1 81 ? 4.020 -3.423 -9.546 1.00 94.19 81 ASP A C 1
ATOM 642 O O . ASP A 1 81 ? 3.939 -2.249 -9.918 1.00 94.19 81 ASP A O 1
ATOM 646 N N . TYR A 1 82 ? 5.181 -4.046 -9.382 1.00 92.44 82 TYR A N 1
ATOM 647 C CA . TYR A 1 82 ? 6.480 -3.493 -9.728 1.00 92.44 82 TYR A CA 1
ATOM 648 C C . TYR A 1 82 ? 6.952 -4.072 -11.057 1.00 92.44 82 TYR A C 1
ATOM 650 O O . TYR A 1 82 ? 7.011 -5.291 -11.234 1.00 92.44 82 TYR A O 1
ATOM 658 N N . HIS A 1 83 ? 7.380 -3.193 -11.954 1.00 91.50 83 HIS A N 1
ATOM 659 C CA . HIS A 1 83 ? 7.954 -3.548 -13.239 1.00 91.50 83 HIS A CA 1
ATOM 660 C C . HIS A 1 83 ? 9.219 -2.737 -13.493 1.00 91.50 83 HIS A C 1
ATOM 662 O O . HIS A 1 83 ? 9.178 -1.508 -13.542 1.00 91.50 83 HIS A O 1
ATOM 668 N N . HIS A 1 84 ? 10.339 -3.428 -13.667 1.00 88.69 84 HIS A N 1
ATOM 669 C CA . HIS A 1 84 ? 11.609 -2.837 -14.061 1.00 88.69 84 HIS A CA 1
ATOM 670 C C . HIS A 1 84 ? 12.054 -3.427 -15.389 1.00 88.69 84 HIS A C 1
ATOM 672 O O . HIS A 1 84 ? 12.182 -4.645 -15.518 1.00 88.69 84 HIS A O 1
ATOM 678 N N . SER A 1 85 ? 12.294 -2.559 -16.363 1.00 87.25 85 SER A N 1
ATOM 679 C CA . SER A 1 85 ? 12.630 -2.951 -17.727 1.00 87.25 85 SER A CA 1
ATOM 680 C C . SER A 1 85 ? 13.878 -2.232 -18.217 1.00 87.25 85 SER A C 1
ATOM 682 O O . SER A 1 85 ? 14.008 -1.020 -18.018 1.00 87.25 85 SER A O 1
ATOM 684 N N . CYS A 1 86 ? 14.728 -2.967 -18.928 1.00 83.38 86 CYS A N 1
ATOM 685 C CA . CYS A 1 86 ? 15.868 -2.460 -19.678 1.00 83.38 86 CYS A CA 1
ATOM 686 C C . CYS A 1 86 ? 15.784 -2.925 -21.142 1.00 83.38 86 CYS A C 1
ATOM 688 O O . CYS A 1 86 ? 15.345 -4.041 -21.435 1.00 83.38 86 CYS A O 1
ATOM 690 N N . ASP A 1 87 ? 16.225 -2.077 -22.072 1.00 77.06 87 ASP A N 1
ATOM 691 C CA . ASP A 1 87 ? 16.198 -2.362 -23.518 1.00 77.06 87 ASP A CA 1
ATOM 692 C C . ASP A 1 87 ? 17.056 -3.575 -23.936 1.00 77.06 87 ASP A C 1
ATOM 694 O O . ASP A 1 87 ? 16.871 -4.117 -25.027 1.00 77.06 87 ASP A O 1
ATOM 698 N N . ASP A 1 88 ? 17.963 -4.048 -23.075 1.00 73.75 88 ASP A N 1
ATOM 699 C CA . ASP A 1 88 ? 18.732 -5.284 -23.287 1.00 73.75 88 ASP A CA 1
ATOM 700 C C . ASP A 1 88 ? 17.915 -6.572 -23.054 1.00 73.75 88 ASP A C 1
ATOM 702 O O . ASP A 1 88 ? 18.434 -7.682 -23.208 1.00 73.75 88 ASP A O 1
ATOM 706 N N . GLY A 1 89 ? 16.626 -6.432 -22.734 1.00 70.00 89 GLY A N 1
ATOM 707 C CA . GLY A 1 89 ? 15.698 -7.533 -22.502 1.00 70.00 89 GLY A CA 1
ATOM 708 C C . GLY A 1 89 ? 15.644 -7.994 -21.047 1.00 70.00 89 GLY A C 1
ATOM 709 O O . GLY A 1 89 ? 14.963 -8.982 -20.762 1.00 70.00 89 GLY A O 1
ATOM 710 N N . TYR A 1 90 ? 16.329 -7.307 -20.125 1.00 76.88 90 TYR A N 1
ATOM 711 C CA . TYR A 1 90 ? 16.112 -7.518 -18.700 1.00 76.88 90 TYR A CA 1
ATOM 712 C C . TYR A 1 90 ? 14.741 -6.963 -18.296 1.00 76.88 90 TYR A C 1
ATOM 714 O O . TYR A 1 90 ? 14.506 -5.756 -18.319 1.00 76.88 90 TYR A O 1
ATOM 722 N N . ASP A 1 91 ? 13.837 -7.867 -17.925 1.00 84.06 91 ASP A N 1
ATOM 723 C CA . ASP A 1 91 ? 12.505 -7.555 -17.419 1.00 84.06 91 ASP A CA 1
ATOM 724 C C . ASP A 1 91 ? 12.323 -8.248 -16.064 1.00 84.06 91 ASP A C 1
ATOM 726 O O . ASP A 1 91 ? 12.396 -9.478 -15.957 1.00 84.06 91 ASP A O 1
ATOM 730 N N . ASN A 1 92 ? 12.132 -7.449 -15.019 1.00 85.94 92 ASN A N 1
ATOM 731 C CA . ASN A 1 92 ? 11.842 -7.924 -13.680 1.00 85.94 92 ASN A CA 1
ATOM 732 C C . ASN A 1 92 ? 10.471 -7.409 -13.244 1.00 85.94 92 ASN A C 1
ATOM 734 O O . ASN A 1 92 ? 10.290 -6.220 -12.969 1.00 85.94 92 ASN A O 1
ATOM 738 N N . LYS A 1 93 ? 9.518 -8.336 -13.141 1.00 90.88 93 LYS A N 1
ATOM 739 C CA . LYS A 1 93 ? 8.172 -8.075 -12.646 1.00 90.88 93 LYS A CA 1
ATOM 740 C C . LYS A 1 93 ? 7.977 -8.710 -11.275 1.00 90.88 93 LYS A C 1
ATOM 742 O O . LYS A 1 93 ? 8.299 -9.884 -11.074 1.00 90.88 93 LYS A O 1
ATOM 747 N N . LYS A 1 94 ? 7.399 -7.958 -10.341 1.00 91.12 94 LYS A N 1
ATOM 748 C CA . LYS A 1 94 ? 7.055 -8.449 -9.010 1.00 91.12 94 LYS A CA 1
ATOM 749 C C . LYS A 1 94 ? 5.692 -7.928 -8.585 1.00 91.12 94 LYS A C 1
ATOM 751 O O . LYS A 1 94 ? 5.484 -6.727 -8.495 1.00 91.12 94 LYS A O 1
ATOM 756 N N . GLU A 1 95 ? 4.805 -8.852 -8.246 1.00 92.56 95 GLU A N 1
ATOM 757 C CA . GLU A 1 95 ? 3.512 -8.545 -7.644 1.00 92.56 95 GLU A CA 1
ATOM 758 C C . GLU A 1 95 ? 3.562 -8.897 -6.156 1.00 92.56 95 GLU A C 1
ATOM 760 O O . GLU A 1 95 ? 4.063 -9.957 -5.762 1.00 92.56 95 GLU A O 1
ATOM 765 N N . LEU A 1 96 ? 3.092 -7.981 -5.316 1.00 93.38 96 LEU A N 1
ATOM 766 C CA . LEU A 1 96 ? 3.055 -8.125 -3.867 1.00 93.38 96 LEU A CA 1
ATOM 767 C C . LEU A 1 96 ? 1.721 -7.622 -3.344 1.00 93.38 96 LEU A C 1
ATOM 769 O O . LEU A 1 96 ? 1.210 -6.616 -3.814 1.00 93.38 96 LEU A O 1
ATOM 773 N N . GLN A 1 97 ? 1.212 -8.276 -2.310 1.00 95.00 97 GLN A N 1
ATOM 774 C CA . GLN A 1 97 ? 0.113 -7.747 -1.520 1.00 95.00 97 GLN A CA 1
ATOM 775 C C . GLN A 1 97 ? 0.648 -7.369 -0.141 1.00 95.00 97 GLN A C 1
ATOM 777 O O . GLN A 1 97 ? 1.210 -8.206 0.570 1.00 95.00 97 GLN A O 1
ATOM 782 N N . LEU A 1 98 ? 0.511 -6.096 0.216 1.00 93.81 98 LEU A N 1
ATOM 783 C CA . LEU A 1 98 ? 0.951 -5.548 1.491 1.00 93.81 98 LEU A CA 1
ATOM 784 C C . LEU A 1 98 ? -0.217 -5.557 2.471 1.00 93.81 98 LEU A C 1
ATOM 786 O O . LEU A 1 98 ? -1.241 -4.926 2.221 1.00 93.81 98 LEU A O 1
ATOM 790 N N . THR A 1 99 ? -0.043 -6.259 3.585 1.00 92.00 99 THR A N 1
ATOM 791 C CA . THR A 1 99 ? -1.037 -6.370 4.666 1.00 92.00 99 THR A CA 1
ATOM 792 C C . THR A 1 99 ? -0.472 -5.964 6.028 1.00 92.00 99 THR A C 1
ATOM 794 O O . THR A 1 99 ? -1.225 -5.661 6.948 1.00 92.00 99 THR A O 1
ATOM 797 N N . ASP A 1 100 ? 0.856 -5.917 6.166 1.00 92.25 100 ASP A N 1
ATOM 798 C CA . ASP A 1 100 ? 1.516 -5.413 7.367 1.00 92.25 100 ASP A CA 1
ATOM 799 C C . ASP A 1 100 ? 1.441 -3.883 7.438 1.00 92.25 100 ASP A C 1
ATOM 801 O O . ASP A 1 100 ? 1.650 -3.185 6.441 1.00 92.25 100 ASP A O 1
ATOM 805 N N . VAL A 1 101 ? 1.200 -3.356 8.641 1.00 92.06 101 VAL A N 1
ATOM 806 C CA . VAL A 1 101 ? 0.999 -1.919 8.864 1.00 92.06 101 VAL A CA 1
ATOM 807 C C . VAL A 1 101 ? 2.197 -1.077 8.423 1.00 92.06 101 VAL A C 1
ATOM 809 O O . VAL A 1 101 ? 2.003 0.018 7.904 1.00 92.06 101 VAL A O 1
ATOM 812 N N . ARG A 1 102 ? 3.439 -1.558 8.586 1.00 92.62 102 ARG A N 1
ATOM 813 C CA . ARG A 1 102 ? 4.631 -0.803 8.174 1.00 92.62 102 ARG A CA 1
ATOM 814 C C . ARG A 1 102 ? 4.756 -0.762 6.668 1.00 92.62 102 ARG A C 1
ATOM 816 O O . ARG A 1 102 ? 4.990 0.310 6.125 1.00 92.62 102 ARG A O 1
ATOM 823 N N . SER A 1 103 ? 4.565 -1.899 6.006 1.00 93.00 103 SER A N 1
ATOM 824 C CA . SER A 1 103 ? 4.595 -1.947 4.545 1.00 93.00 103 SER A CA 1
ATOM 825 C C . SER A 1 103 ? 3.489 -1.094 3.929 1.00 93.00 103 SER A C 1
ATOM 827 O O . SER A 1 103 ? 3.745 -0.383 2.962 1.00 93.00 103 SER A O 1
ATOM 829 N N . VAL A 1 104 ? 2.288 -1.110 4.515 1.00 94.31 104 VAL A N 1
ATOM 830 C CA . VAL A 1 104 ? 1.186 -0.246 4.079 1.00 94.31 104 VAL A CA 1
ATOM 831 C C . VAL A 1 104 ? 1.520 1.229 4.270 1.00 94.31 104 VAL A C 1
ATOM 833 O O . VAL A 1 104 ? 1.333 1.998 3.335 1.00 94.31 104 VAL A O 1
ATOM 836 N N . ILE A 1 105 ? 2.036 1.629 5.438 1.00 94.31 105 ILE A N 1
ATOM 837 C CA . ILE A 1 105 ? 2.450 3.020 5.674 1.00 94.31 105 ILE A CA 1
ATOM 838 C C . ILE A 1 105 ? 3.474 3.450 4.629 1.0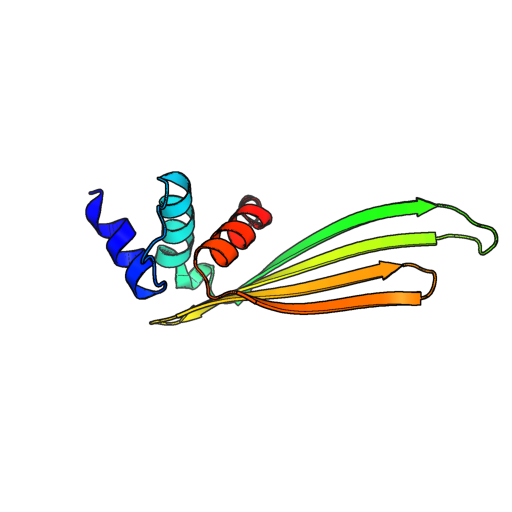0 94.31 105 ILE A C 1
ATOM 840 O O . ILE A 1 105 ? 3.263 4.470 3.989 1.00 94.31 105 ILE A O 1
ATOM 844 N N . SER A 1 106 ? 4.528 2.660 4.405 1.00 93.50 106 SER A N 1
ATOM 845 C CA . SER A 1 106 ? 5.557 3.003 3.419 1.00 93.50 106 SER A CA 1
ATOM 846 C C . SER A 1 106 ? 4.979 3.165 2.013 1.00 93.50 106 SER A C 1
ATOM 848 O O . SER A 1 106 ? 5.313 4.123 1.327 1.00 93.50 106 SER A O 1
ATOM 850 N N . ALA A 1 107 ? 4.064 2.284 1.599 1.00 93.38 107 ALA A N 1
ATOM 851 C CA . ALA A 1 107 ? 3.395 2.417 0.308 1.00 93.38 107 ALA A CA 1
ATOM 852 C C . ALA A 1 107 ? 2.509 3.672 0.232 1.00 93.38 107 ALA A C 1
ATOM 854 O O . ALA A 1 107 ? 2.514 4.350 -0.791 1.00 93.38 107 ALA A O 1
ATOM 855 N N . LEU A 1 108 ? 1.774 4.006 1.300 1.00 94.19 108 LEU A N 1
ATOM 856 C CA . LEU A 1 108 ? 0.955 5.222 1.363 1.00 94.19 108 LEU A CA 1
ATOM 857 C C . LEU A 1 108 ? 1.802 6.499 1.371 1.00 94.19 108 LEU A C 1
ATOM 859 O O . LEU A 1 108 ? 1.396 7.475 0.753 1.00 94.19 108 LEU A O 1
ATOM 863 N N . GLU A 1 109 ? 2.954 6.497 2.044 1.00 93.94 109 GLU A N 1
ATOM 864 C CA . GLU A 1 109 ? 3.908 7.614 2.045 1.00 93.94 109 GLU A CA 1
ATOM 865 C C . GLU A 1 109 ? 4.491 7.847 0.642 1.00 93.94 109 GLU A C 1
ATOM 867 O O . GLU A 1 109 ? 4.610 8.990 0.204 1.00 93.94 109 GLU A O 1
ATOM 872 N N . GLU A 1 110 ? 4.800 6.781 -0.104 1.00 91.31 110 GLU A N 1
ATOM 873 C CA . GLU A 1 110 ? 5.281 6.902 -1.488 1.00 91.31 110 GLU A CA 1
ATOM 874 C C . GLU A 1 110 ? 4.249 7.551 -2.420 1.00 91.31 110 GLU A C 1
ATOM 876 O O . GLU A 1 110 ? 4.615 8.346 -3.289 1.00 91.31 110 GLU A O 1
ATOM 881 N N . ILE A 1 111 ? 2.964 7.248 -2.221 1.00 92.19 111 ILE A N 1
ATOM 882 C CA . ILE A 1 111 ? 1.861 7.782 -3.033 1.00 92.19 111 ILE A CA 1
ATOM 883 C C . ILE A 1 111 ? 1.131 8.949 -2.361 1.00 92.19 111 ILE A C 1
ATOM 885 O O . ILE A 1 111 ? 0.073 9.348 -2.841 1.00 92.19 111 ILE A O 1
ATOM 889 N N . GLU A 1 112 ? 1.668 9.523 -1.279 1.00 88.44 112 GLU A N 1
ATOM 890 C CA . GLU A 1 112 ? 0.963 10.517 -0.453 1.00 88.44 112 GLU A CA 1
ATOM 891 C C . GLU A 1 112 ? 0.522 11.738 -1.269 1.00 88.44 112 GLU A C 1
ATOM 893 O O . GLU A 1 112 ? -0.571 12.262 -1.073 1.00 88.44 112 GLU A O 1
ATOM 898 N N . ASN A 1 113 ? 1.332 12.146 -2.250 1.00 86.12 113 ASN A N 1
ATOM 899 C CA . ASN A 1 113 ? 1.014 13.260 -3.148 1.00 86.12 113 ASN A CA 1
ATOM 900 C C . ASN A 1 113 ? -0.186 12.989 -4.078 1.00 86.12 113 ASN A C 1
ATOM 902 O O . ASN A 1 113 ? -0.705 13.927 -4.685 1.00 86.12 113 ASN A O 1
ATOM 906 N N . GLU A 1 114 ? -0.595 11.728 -4.232 1.00 84.38 114 GLU A N 1
ATOM 907 C CA . GLU A 1 114 ? -1.707 11.300 -5.087 1.00 84.38 114 GLU A CA 1
ATOM 908 C C . GLU A 1 114 ? -2.988 10.968 -4.293 1.00 84.38 114 GLU A C 1
ATOM 910 O O . GLU A 1 114 ? -4.043 10.784 -4.909 1.00 84.38 114 GLU A O 1
ATOM 915 N N . LEU A 1 115 ? -2.925 10.914 -2.952 1.00 81.38 115 LEU A N 1
ATOM 916 C CA . LEU A 1 115 ? -4.066 10.638 -2.060 1.00 81.38 115 LEU A CA 1
ATOM 917 C C . LEU A 1 115 ? -4.964 11.874 -1.856 1.00 81.38 115 LEU A C 1
ATOM 919 O O . LEU A 1 115 ? -6.218 11.720 -1.895 1.00 81.38 115 LEU A O 1
#

Sequence (115 aa):
MSDNRLSLIKKYFDTSGVHLNNSEKDLLCNVIDNSGKYNGFTSSIKIEEDSGKDYNGRWSIATKTQYKINIDDSDFSIDVDYHHSCDDGYDNKKELQLTDVRSVISALEEIENEL

pLDDT: mean 87.14, std 8.63, range [47.59, 95.94]